Protein AF-A0A3S5A565-F1 (afdb_monomer)

Foldseek 3Di:
DVLVVVCVVPVLDLVSLLVQLCCCVPPVVVLVSSLVSLVSSLVSCVVVVVVVSNLSSLQSNLSSLQVVLVPDPDPVSSVVSNVSSVVSNVD

Solvent-accessible surface area (backbone atoms only — not comparable to full-atom values): 4502 Å² total; per-residue (Å²): 109,73,54,60,54,48,34,72,76,42,74,73,48,37,63,44,28,45,52,47,13,51,44,18,51,71,76,66,66,38,42,69,61,13,30,53,27,13,55,52,14,32,56,40,15,53,77,70,67,35,62,69,56,24,53,53,15,30,44,48,31,16,49,31,28,43,51,53,26,68,76,41,84,52,67,68,65,20,51,53,27,43,52,50,16,52,51,36,70,72,108

Structure (mmCIF, N/CA/C/O backbone):
data_AF-A0A3S5A565-F1
#
_entry.id   AF-A0A3S5A565-F1
#
loop_
_atom_site.group_PDB
_atom_site.id
_atom_site.type_symbol
_atom_site.label_atom_id
_atom_site.label_alt_id
_atom_site.label_comp_id
_atom_site.label_asym_id
_atom_site.label_entity_id
_atom_site.label_seq_id
_atom_site.pdbx_PDB_ins_code
_atom_site.Cartn_x
_atom_site.Cartn_y
_atom_site.Cartn_z
_atom_site.occupancy
_atom_site.B_iso_or_equiv
_atom_site.auth_seq_id
_atom_site.auth_comp_id
_atom_site.auth_asym_id
_atom_site.auth_atom_id
_atom_site.pdbx_PDB_model_num
ATOM 1 N N . MET A 1 1 ? -14.635 -12.938 -3.015 1.00 61.59 1 MET A N 1
ATOM 2 C CA . MET A 1 1 ? -13.723 -13.371 -1.930 1.00 61.59 1 MET A CA 1
ATOM 3 C C . MET A 1 1 ? -14.385 -13.118 -0.592 1.00 61.59 1 MET A C 1
ATOM 5 O O . MET A 1 1 ? -15.019 -12.081 -0.457 1.00 61.59 1 MET A O 1
ATOM 9 N N . VAL A 1 2 ? -14.209 -14.022 0.377 1.00 85.81 2 VAL A N 1
ATOM 10 C CA . VAL A 1 2 ? -14.812 -13.934 1.725 1.00 85.81 2 VAL A CA 1
ATOM 11 C C . VAL A 1 2 ? -14.552 -12.575 2.390 1.00 85.81 2 VAL A C 1
ATOM 13 O O . VAL A 1 2 ? -15.456 -12.010 2.987 1.00 85.81 2 VAL A O 1
ATOM 16 N N . LEU A 1 3 ? -13.368 -11.984 2.185 1.00 86.31 3 LEU A N 1
ATOM 17 C CA . LEU A 1 3 ? -13.022 -10.663 2.725 1.00 86.31 3 LEU A CA 1
ATOM 18 C C . LEU A 1 3 ? -13.925 -9.522 2.220 1.00 86.31 3 LEU A C 1
ATOM 20 O O . LEU A 1 3 ? -14.213 -8.617 2.994 1.00 86.31 3 LEU A O 1
ATOM 24 N N . ARG A 1 4 ? -14.425 -9.581 0.973 1.00 84.38 4 ARG A N 1
ATOM 25 C CA . ARG A 1 4 ? -15.390 -8.589 0.454 1.00 84.38 4 ARG A CA 1
ATOM 26 C C . ARG A 1 4 ? -16.744 -8.706 1.159 1.00 84.38 4 ARG A C 1
ATOM 28 O O . ARG A 1 4 ? -17.368 -7.696 1.460 1.00 84.38 4 ARG A O 1
ATOM 35 N N . GLU A 1 5 ? -17.170 -9.925 1.489 1.00 88.25 5 GLU A N 1
ATOM 36 C CA . GLU A 1 5 ? -18.380 -10.126 2.296 1.00 88.25 5 GLU A CA 1
ATOM 37 C C . GLU A 1 5 ? -18.175 -9.657 3.741 1.00 88.25 5 GLU A C 1
ATOM 39 O O . GLU A 1 5 ? -19.061 -9.016 4.297 1.00 88.25 5 GLU A O 1
ATOM 44 N N . CYS A 1 6 ? -16.996 -9.880 4.335 1.00 88.50 6 CYS A N 1
ATOM 45 C CA . CYS A 1 6 ? -16.673 -9.334 5.656 1.00 88.50 6 CYS A CA 1
ATOM 46 C C . C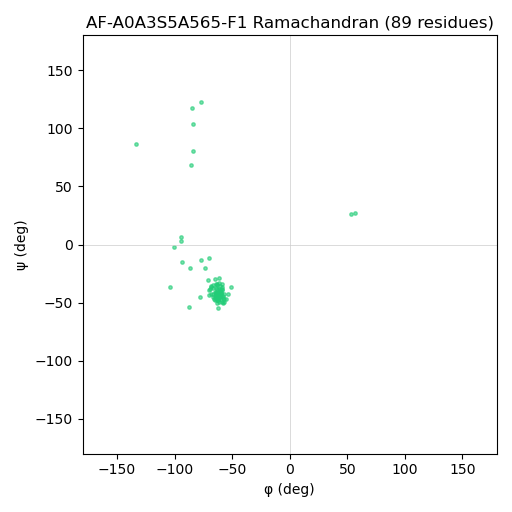YS A 1 6 ? -16.726 -7.800 5.671 1.00 88.50 6 CYS A C 1
ATOM 48 O O . CYS A 1 6 ? -17.286 -7.230 6.599 1.00 88.50 6 CYS A O 1
ATOM 50 N N . GLN A 1 7 ? -16.217 -7.138 4.626 1.00 90.38 7 GLN A N 1
ATOM 51 C CA . GLN A 1 7 ? -16.320 -5.681 4.465 1.00 90.38 7 GLN A CA 1
ATOM 52 C C . GLN A 1 7 ? -17.770 -5.209 4.324 1.00 90.38 7 GLN A C 1
ATOM 54 O O . GLN A 1 7 ? -18.116 -4.136 4.802 1.00 90.38 7 GLN A O 1
ATOM 59 N N . ARG A 1 8 ? -18.635 -6.001 3.680 1.00 89.31 8 ARG A N 1
ATOM 60 C CA . ARG A 1 8 ? -20.064 -5.683 3.566 1.00 89.31 8 ARG A CA 1
ATOM 61 C C . ARG A 1 8 ? -20.787 -5.782 4.912 1.00 89.31 8 ARG A C 1
ATOM 63 O O . ARG A 1 8 ? -21.716 -5.019 5.153 1.00 89.31 8 ARG A O 1
ATOM 70 N N . ILE A 1 9 ? -20.384 -6.732 5.757 1.00 91.75 9 ILE A N 1
ATOM 71 C CA . ILE A 1 9 ? -20.976 -6.962 7.083 1.00 91.75 9 ILE A CA 1
ATOM 72 C C . ILE A 1 9 ? -20.466 -5.932 8.099 1.00 91.75 9 ILE A C 1
ATOM 74 O O . ILE A 1 9 ? -21.265 -5.375 8.845 1.00 91.75 9 ILE A O 1
ATOM 78 N N . ASP A 1 10 ? -19.159 -5.663 8.113 1.00 88.62 10 ASP A N 1
ATOM 79 C CA . ASP A 1 10 ? -18.529 -4.657 8.969 1.00 88.62 10 ASP A CA 1
ATOM 80 C C . ASP A 1 10 ? -17.553 -3.787 8.149 1.00 88.62 10 ASP A C 1
ATOM 82 O O . ASP A 1 10 ? -16.347 -4.066 8.083 1.00 88.62 10 ASP A O 1
ATOM 86 N N . PRO A 1 11 ? -18.051 -2.708 7.515 1.00 88.94 11 PRO A N 1
ATOM 87 C CA . PRO A 1 11 ? -17.233 -1.834 6.676 1.00 88.94 11 PRO A CA 1
ATOM 88 C C . PRO A 1 11 ? -16.241 -1.003 7.485 1.00 88.94 11 PRO A C 1
ATOM 90 O O . PRO A 1 11 ? -15.336 -0.399 6.907 1.00 88.94 11 PRO A O 1
ATOM 93 N N . PHE A 1 12 ? -16.391 -0.976 8.808 1.00 88.81 12 PHE A N 1
ATOM 94 C CA . PHE A 1 12 ? -15.501 -0.270 9.705 1.00 88.81 12 PHE A CA 1
ATOM 95 C C . PHE A 1 12 ? -14.414 -1.189 10.250 1.00 88.81 12 PHE A C 1
ATOM 97 O O . PHE A 1 12 ? -13.586 -0.721 11.008 1.00 88.81 12 PHE A O 1
ATOM 104 N N . HIS A 1 13 ? -14.306 -2.460 9.870 1.00 89.62 13 HIS A N 1
ATOM 105 C CA . HIS A 1 13 ? -13.208 -3.279 10.379 1.00 89.62 13 HIS A CA 1
ATOM 106 C C . HIS A 1 13 ? -11.911 -3.092 9.559 1.00 89.62 13 HIS A C 1
ATOM 108 O O . HIS A 1 13 ? -11.783 -3.671 8.475 1.00 89.62 13 HIS A O 1
ATOM 114 N N . PRO A 1 14 ? -10.884 -2.351 10.040 1.00 89.44 14 PRO A N 1
ATOM 115 C CA . PRO A 1 14 ? -9.673 -2.068 9.256 1.00 89.44 14 PRO A CA 1
ATOM 116 C C . PRO A 1 14 ? -8.889 -3.331 8.869 1.00 89.44 14 PRO A C 1
ATOM 118 O O . PRO A 1 14 ? -8.259 -3.360 7.811 1.00 89.44 14 PRO A O 1
ATOM 121 N N . ASN A 1 15 ? -8.947 -4.402 9.672 1.00 92.19 15 ASN A N 1
ATOM 122 C CA . ASN A 1 15 ? -8.228 -5.639 9.354 1.00 92.19 15 ASN A CA 1
ATOM 123 C C . ASN A 1 15 ? -8.747 -6.314 8.082 1.00 92.19 15 ASN A C 1
ATOM 125 O O . ASN A 1 15 ? -7.955 -6.940 7.386 1.00 92.19 15 ASN A O 1
ATOM 129 N N . CYS A 1 16 ? -10.032 -6.173 7.739 1.00 93.38 16 CYS A N 1
ATOM 130 C CA . CYS A 1 16 ? -10.567 -6.764 6.512 1.00 93.38 16 CYS A CA 1
ATOM 131 C C . CYS A 1 16 ? -9.889 -6.166 5.271 1.00 93.38 16 CYS A C 1
ATOM 133 O O . CYS A 1 16 ? -9.491 -6.906 4.374 1.00 93.38 16 CYS A O 1
ATOM 135 N N . TYR A 1 17 ? -9.675 -4.847 5.263 1.00 94.94 17 TYR A N 1
ATOM 136 C CA . TYR A 1 17 ? -8.954 -4.138 4.203 1.00 94.94 17 TYR A CA 1
ATOM 137 C C . TYR A 1 17 ? -7.454 -4.456 4.201 1.00 94.94 17 TYR A C 1
ATOM 139 O O . TYR A 1 17 ? -6.887 -4.729 3.146 1.00 94.94 17 TYR A O 1
ATOM 147 N N . LEU A 1 18 ? -6.807 -4.495 5.373 1.00 95.12 18 LEU A N 1
ATOM 148 C CA . LEU A 1 18 ? -5.384 -4.848 5.484 1.00 95.12 18 LEU A CA 1
ATOM 149 C C . LEU A 1 18 ? -5.099 -6.274 4.992 1.00 95.12 18 LEU A C 1
ATOM 151 O O . LEU A 1 18 ? -4.119 -6.508 4.286 1.00 95.12 18 LEU A O 1
ATOM 155 N N . LEU A 1 19 ? -5.957 -7.232 5.352 1.00 94.94 19 LEU A N 1
ATOM 156 C CA . LEU A 1 19 ? -5.846 -8.620 4.906 1.00 94.94 19 LEU A CA 1
ATOM 157 C C . LEU A 1 19 ? -6.094 -8.739 3.402 1.00 94.94 19 LEU A C 1
ATOM 159 O O . LEU A 1 19 ? -5.342 -9.440 2.727 1.00 94.94 19 LEU A O 1
ATOM 163 N N . ALA A 1 20 ? -7.096 -8.029 2.873 1.00 95.12 20 ALA A N 1
ATOM 164 C CA . ALA A 1 20 ? -7.371 -8.004 1.439 1.00 95.12 20 ALA A CA 1
ATOM 165 C C . ALA A 1 20 ? -6.185 -7.419 0.660 1.00 95.12 20 ALA A C 1
ATOM 167 O O . ALA A 1 20 ? -5.721 -8.038 -0.293 1.00 95.12 20 ALA A O 1
ATOM 168 N N . SER A 1 21 ? -5.637 -6.291 1.120 1.00 96.19 21 SER A N 1
ATOM 169 C CA . SER A 1 21 ? -4.454 -5.664 0.527 1.00 96.19 21 SER A CA 1
ATOM 170 C C . SER A 1 21 ? -3.251 -6.613 0.521 1.00 96.19 21 SER A C 1
ATOM 172 O O . SER A 1 21 ? -2.675 -6.867 -0.534 1.00 96.19 21 SER A O 1
ATOM 174 N N . SER A 1 22 ? -2.927 -7.225 1.665 1.00 95.25 22 SER A N 1
ATOM 175 C CA . SER A 1 22 ? -1.818 -8.183 1.786 1.00 95.25 22 SER A CA 1
ATOM 176 C 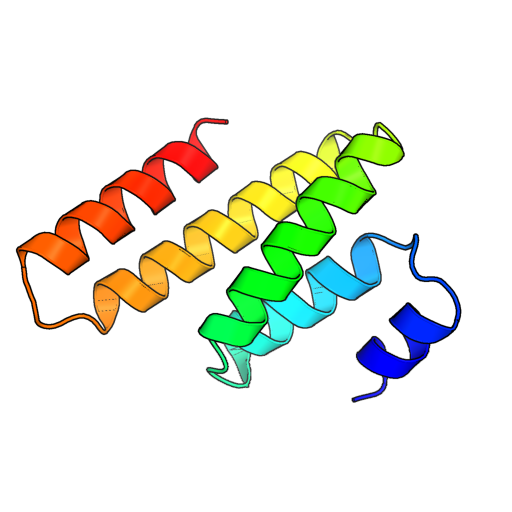C . SER A 1 22 ? -1.954 -9.373 0.824 1.00 95.25 22 SER A C 1
ATOM 178 O O . SER A 1 22 ? -0.990 -9.770 0.169 1.00 95.25 22 SER A O 1
ATOM 180 N N . LEU A 1 23 ? -3.166 -9.922 0.695 1.00 95.06 23 LEU A N 1
ATOM 181 C CA . LEU A 1 23 ? -3.464 -11.030 -0.212 1.00 95.06 23 LEU A CA 1
ATOM 182 C C . LEU A 1 23 ? -3.285 -10.622 -1.684 1.00 95.06 23 LEU A C 1
ATOM 184 O O . LEU A 1 23 ? -2.656 -11.349 -2.458 1.00 95.06 23 LEU A O 1
ATOM 188 N N . CYS A 1 24 ? -3.804 -9.448 -2.054 1.00 94.88 24 CYS A N 1
ATOM 189 C CA . CYS A 1 24 ? -3.710 -8.900 -3.404 1.00 94.88 24 CYS A CA 1
ATOM 190 C C . CYS A 1 24 ? -2.258 -8.617 -3.814 1.00 94.88 24 CYS A C 1
ATOM 192 O O . CYS A 1 24 ? -1.843 -9.038 -4.895 1.00 94.88 24 CYS A O 1
ATOM 194 N N . LEU A 1 25 ? -1.481 -7.965 -2.941 1.00 93.88 25 LEU A N 1
ATOM 195 C CA . LEU A 1 25 ? -0.080 -7.614 -3.194 1.00 93.88 25 LEU A CA 1
ATOM 196 C C . LEU A 1 25 ? 0.844 -8.840 -3.202 1.00 93.88 25 LEU A C 1
ATOM 198 O O . LEU A 1 25 ? 1.753 -8.91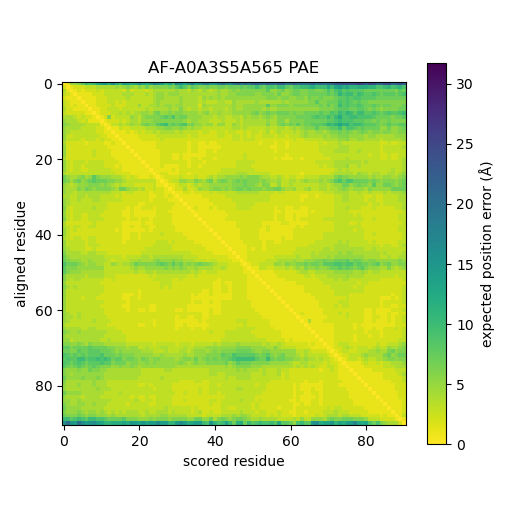7 -4.024 1.00 93.88 25 LEU A O 1
ATOM 202 N N . GLY A 1 26 ? 0.617 -9.800 -2.300 1.00 91.88 26 GLY A N 1
ATOM 203 C CA . GLY A 1 26 ? 1.506 -10.947 -2.120 1.00 91.88 26 GLY A CA 1
ATOM 204 C C . GLY A 1 26 ? 1.194 -12.139 -3.024 1.00 91.88 26 GLY A C 1
ATOM 205 O O . GLY A 1 26 ? 2.081 -12.650 -3.704 1.00 91.88 26 GLY A O 1
ATOM 206 N N . GLN A 1 27 ? -0.050 -12.622 -3.007 1.00 90.06 27 GLN A N 1
ATOM 207 C CA . GLN A 1 27 ? -0.400 -13.933 -3.572 1.00 90.06 27 GLN A CA 1
ATOM 208 C C . GLN A 1 27 ? -1.110 -13.837 -4.921 1.00 90.06 27 GLN A C 1
ATOM 210 O O . GLN A 1 27 ? -0.881 -14.673 -5.791 1.00 90.06 27 GLN A O 1
ATOM 215 N N . LEU A 1 28 ? -1.962 -12.828 -5.108 1.00 90.44 28 LEU A N 1
ATOM 216 C CA . LEU A 1 28 ? -2.796 -12.720 -6.310 1.00 90.44 28 LEU A CA 1
ATOM 217 C C . LEU A 1 28 ? -2.165 -11.867 -7.416 1.00 90.44 28 LEU A C 1
ATOM 219 O O . LEU A 1 28 ? -2.640 -11.903 -8.547 1.00 90.44 28 LEU A O 1
ATOM 223 N N . ARG A 1 29 ? -1.125 -11.083 -7.092 1.00 90.00 29 ARG A N 1
ATOM 224 C CA . ARG A 1 29 ? -0.548 -10.039 -7.962 1.00 90.00 29 ARG A CA 1
ATOM 225 C C . ARG A 1 29 ? -1.576 -9.023 -8.486 1.00 90.00 29 ARG A C 1
ATOM 227 O O . ARG A 1 29 ? -1.363 -8.390 -9.517 1.00 90.00 29 ARG A O 1
ATOM 234 N N . LEU A 1 30 ? -2.670 -8.818 -7.758 1.00 93.88 30 LEU A N 1
ATOM 235 C CA . LEU A 1 30 ? -3.685 -7.807 -8.061 1.00 93.88 30 LEU A CA 1
ATOM 236 C C . LEU A 1 30 ? -3.249 -6.474 -7.439 1.00 93.88 30 LEU A C 1
ATOM 238 O O . LEU A 1 30 ? -3.808 -6.024 -6.442 1.00 93.88 30 LEU A O 1
ATOM 242 N N . ILE A 1 31 ? -2.174 -5.887 -7.974 1.00 94.69 31 ILE A N 1
ATOM 243 C CA . ILE A 1 31 ? -1.449 -4.798 -7.299 1.00 94.69 31 ILE A CA 1
ATOM 244 C C . ILE A 1 31 ? -2.312 -3.545 -7.127 1.00 94.69 31 ILE A C 1
ATOM 246 O O . ILE A 1 31 ? -2.339 -2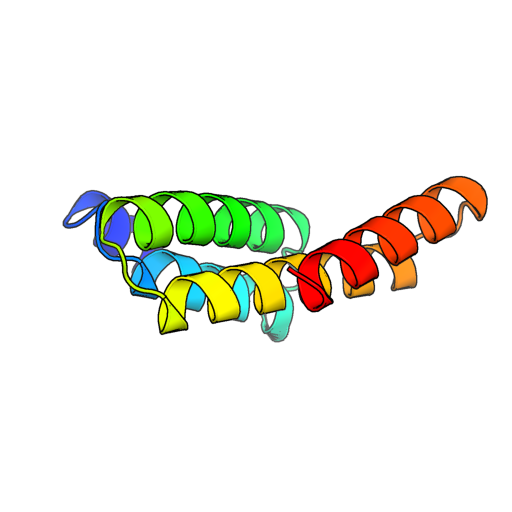.971 -6.041 1.00 94.69 31 ILE A O 1
ATOM 250 N N . GLU A 1 32 ? -3.053 -3.158 -8.165 1.00 93.81 32 GLU A N 1
ATOM 251 C CA . GLU A 1 32 ? -3.936 -1.984 -8.133 1.00 93.81 32 GLU A CA 1
ATOM 252 C C . GLU A 1 32 ? -5.038 -2.139 -7.080 1.00 93.81 32 GLU A C 1
ATOM 254 O O . GLU A 1 32 ? -5.198 -1.274 -6.221 1.00 93.81 32 GLU A O 1
ATOM 259 N N . GLU A 1 33 ? -5.713 -3.293 -7.055 1.00 94.00 33 GLU A N 1
ATOM 260 C CA . GLU A 1 33 ? -6.704 -3.593 -6.020 1.00 94.00 33 GLU A CA 1
ATOM 261 C C . GLU A 1 33 ? -6.063 -3.594 -4.623 1.00 94.00 33 GLU A C 1
ATOM 263 O O . GLU A 1 33 ? -6.636 -3.075 -3.669 1.00 94.00 33 GLU A O 1
ATOM 268 N N . GLY A 1 34 ? -4.849 -4.136 -4.479 1.00 95.44 34 GLY A N 1
ATOM 269 C CA . GLY A 1 34 ? -4.123 -4.137 -3.209 1.00 95.44 34 GLY A CA 1
ATOM 270 C C . GLY A 1 34 ? -3.825 -2.730 -2.680 1.00 95.44 34 GLY A C 1
ATOM 271 O O . GLY A 1 34 ? -3.959 -2.486 -1.477 1.00 95.44 34 GLY A O 1
ATOM 272 N N . VAL A 1 35 ? -3.479 -1.803 -3.575 1.00 96.69 35 VAL A N 1
ATOM 273 C CA . VAL A 1 35 ? -3.271 -0.377 -3.282 1.00 96.69 35 VAL A CA 1
ATOM 274 C C . VAL A 1 35 ? -4.583 0.297 -2.876 1.00 96.69 35 VAL A C 1
ATOM 276 O O . VAL A 1 35 ? -4.619 0.994 -1.862 1.00 96.69 35 VAL A O 1
ATOM 279 N N . GLU A 1 36 ? -5.683 0.045 -3.589 1.00 96.06 36 GLU A N 1
ATOM 280 C CA . GLU A 1 36 ? -7.004 0.578 -3.227 1.00 96.06 36 GLU A CA 1
ATOM 281 C C . GLU A 1 36 ? -7.445 0.125 -1.831 1.00 96.06 36 GLU A C 1
ATOM 283 O O . GLU A 1 36 ? -7.898 0.935 -1.018 1.00 96.06 36 GLU A O 1
ATOM 288 N N . GLN A 1 37 ? -7.259 -1.159 -1.515 1.00 95.44 37 GLN A N 1
ATOM 289 C CA . GLN A 1 37 ? -7.575 -1.705 -0.195 1.00 95.44 37 GLN A CA 1
ATOM 290 C C . GLN A 1 37 ? -6.706 -1.075 0.907 1.00 95.44 37 GLN A C 1
ATOM 292 O O . GLN A 1 37 ? -7.216 -0.778 1.988 1.00 95.44 37 GLN A O 1
ATOM 297 N N . ALA A 1 38 ? -5.421 -0.813 0.644 1.00 96.50 38 ALA A N 1
ATOM 298 C CA . ALA A 1 38 ? -4.548 -0.115 1.589 1.00 96.50 38 ALA A CA 1
ATOM 299 C C . ALA A 1 38 ? -5.013 1.332 1.837 1.00 96.50 38 ALA A C 1
ATOM 301 O O . ALA A 1 38 ? -5.103 1.757 2.989 1.00 96.50 38 ALA A O 1
ATOM 302 N N . CYS A 1 39 ? -5.405 2.061 0.787 1.00 96.62 39 CYS A N 1
ATOM 303 C CA . CYS A 1 39 ? -5.985 3.401 0.909 1.00 96.62 39 CYS A CA 1
ATOM 304 C C . CYS A 1 39 ? -7.253 3.408 1.777 1.00 96.62 39 CYS A C 1
ATOM 306 O O . CYS A 1 39 ? -7.396 4.261 2.655 1.00 96.62 39 CYS A O 1
ATOM 308 N N . GLN A 1 40 ? -8.158 2.443 1.585 1.00 95.38 40 GLN A N 1
ATOM 309 C CA . GLN A 1 40 ? -9.354 2.307 2.426 1.00 95.38 40 GLN A CA 1
ATOM 310 C C . GLN A 1 40 ? -8.989 1.984 3.883 1.00 95.38 40 GLN A C 1
ATOM 312 O O . GLN A 1 40 ? -9.528 2.593 4.810 1.00 95.38 40 GLN A O 1
ATOM 317 N N . ALA A 1 41 ? -8.013 1.097 4.103 1.00 95.62 41 ALA A N 1
ATOM 318 C CA . ALA A 1 41 ? -7.523 0.772 5.441 1.00 95.62 41 ALA A CA 1
ATOM 319 C C . ALA A 1 41 ? -6.986 2.008 6.187 1.00 95.62 41 ALA A C 1
ATOM 321 O O . ALA A 1 41 ? -7.258 2.154 7.379 1.00 95.62 41 ALA A O 1
ATOM 322 N N . ILE A 1 42 ? -6.284 2.921 5.500 1.00 96.12 42 ILE A N 1
ATOM 323 C CA . ILE A 1 42 ? -5.802 4.190 6.075 1.00 96.12 42 ILE A CA 1
ATOM 324 C C . ILE A 1 42 ? -6.978 5.025 6.591 1.00 96.12 42 ILE A C 1
ATOM 326 O O . ILE A 1 42 ? -6.943 5.477 7.740 1.00 96.12 42 ILE A O 1
ATOM 330 N N . GLN A 1 43 ? -8.020 5.209 5.771 1.00 95.31 43 GLN A N 1
ATOM 331 C CA . GLN A 1 43 ? -9.193 6.018 6.123 1.00 95.31 43 GLN A CA 1
ATOM 332 C C . GLN A 1 43 ? -9.937 5.432 7.327 1.00 95.31 43 GLN A C 1
ATOM 334 O O . GLN A 1 43 ? -10.211 6.134 8.306 1.00 95.31 43 GLN A O 1
ATOM 339 N N . VAL A 1 44 ? -10.195 4.122 7.297 1.00 94.62 44 VAL A N 1
ATOM 340 C CA . VAL A 1 44 ? -10.902 3.414 8.369 1.00 94.62 44 VAL A CA 1
ATOM 341 C C . VAL A 1 44 ? -10.085 3.436 9.665 1.00 94.62 44 VAL A C 1
ATOM 343 O O . VAL A 1 44 ? -10.604 3.835 10.710 1.00 94.62 44 VAL A O 1
ATOM 346 N N . ALA A 1 45 ? -8.790 3.110 9.617 1.00 94.12 45 ALA A N 1
ATOM 347 C CA . ALA A 1 45 ? -7.930 3.108 10.801 1.00 94.12 45 ALA A CA 1
ATOM 348 C C . ALA A 1 45 ? -7.768 4.508 11.420 1.00 94.12 45 ALA A C 1
ATOM 350 O O . ALA A 1 45 ? -7.767 4.642 12.648 1.00 94.12 45 ALA A O 1
ATOM 351 N N . LYS A 1 46 ? -7.694 5.558 10.587 1.00 93.88 46 LYS A N 1
ATOM 352 C CA . LYS A 1 46 ? -7.653 6.955 11.042 1.00 93.88 46 LYS A CA 1
ATOM 353 C C . LYS A 1 46 ? -8.945 7.346 11.758 1.00 93.88 46 LYS A C 1
ATOM 355 O O . LYS A 1 46 ? -8.877 7.917 12.846 1.00 93.88 46 LYS A O 1
ATOM 360 N N . SER A 1 47 ? -10.105 6.994 11.194 1.00 92.19 47 SER A N 1
ATOM 361 C CA . SER A 1 47 ? -11.418 7.302 11.787 1.00 92.19 47 SER A CA 1
ATOM 362 C C . SER A 1 47 ? -11.592 6.704 13.190 1.00 92.19 47 SER A C 1
ATOM 364 O O . SER A 1 47 ? -12.163 7.338 14.074 1.00 92.19 47 SER A O 1
ATOM 366 N N . GLN A 1 48 ? -11.006 5.529 13.429 1.00 91.56 48 GLN A N 1
ATOM 367 C CA . GLN A 1 48 ? -11.066 4.827 14.714 1.00 91.56 48 GLN A CA 1
ATOM 368 C C . GLN A 1 48 ? -9.880 5.101 15.635 1.00 91.56 48 GLN A C 1
ATOM 370 O O . GLN A 1 48 ? -9.762 4.476 16.686 1.00 91.56 48 GLN A O 1
ATOM 375 N N . LYS A 1 49 ? -8.987 6.026 15.259 1.00 92.00 49 LYS A N 1
ATOM 376 C CA . LYS A 1 49 ? -7.789 6.385 16.035 1.00 92.00 49 LYS A CA 1
ATOM 377 C C . LYS A 1 49 ? -6.873 5.181 16.327 1.00 92.00 49 LYS A C 1
ATOM 379 O O . LYS A 1 49 ? -6.117 5.190 17.300 1.00 92.00 49 LYS A O 1
ATOM 384 N N . GLN A 1 50 ? -6.893 4.160 15.466 1.00 92.25 50 GLN A N 1
ATOM 385 C CA . GLN A 1 50 ? -6.070 2.957 15.601 1.00 92.25 50 GLN A CA 1
ATOM 386 C C . GLN A 1 50 ? -4.677 3.189 15.004 1.00 92.25 50 GLN A C 1
ATOM 388 O O . GLN A 1 50 ? -4.392 2.785 13.878 1.00 92.25 50 GLN A O 1
ATOM 393 N N . LYS A 1 51 ? -3.791 3.844 15.767 1.00 92.81 51 LYS A N 1
ATOM 394 C CA . LYS A 1 51 ? -2.455 4.265 15.296 1.00 92.81 51 LYS A CA 1
ATOM 395 C C . LYS A 1 51 ? -1.624 3.127 14.688 1.00 92.81 51 LYS A C 1
ATOM 397 O O . LYS A 1 51 ? -1.021 3.312 13.639 1.00 92.81 51 LYS A O 1
ATOM 402 N N . TYR A 1 52 ? -1.630 1.948 15.314 1.00 94.50 52 TYR A N 1
ATOM 403 C CA . TYR A 1 52 ? -0.880 0.786 14.824 1.00 94.50 52 TYR A CA 1
ATOM 404 C C . TYR A 1 52 ? -1.375 0.303 13.453 1.00 94.50 52 TYR A C 1
ATOM 406 O O . TYR A 1 52 ? -0.579 0.096 12.540 1.00 94.50 52 TYR A O 1
ATOM 414 N N . LEU A 1 53 ? -2.693 0.157 13.284 1.00 95.00 53 LEU A N 1
ATOM 415 C CA . LEU A 1 53 ? -3.266 -0.280 12.008 1.00 95.00 53 LEU A CA 1
ATOM 416 C C . LEU A 1 53 ? -3.149 0.793 10.929 1.00 95.00 53 LEU A C 1
ATOM 418 O O . LEU A 1 53 ? -2.983 0.455 9.763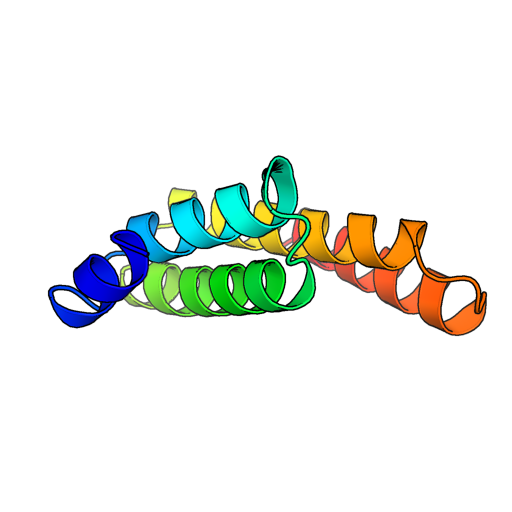 1.00 95.00 53 LEU A O 1
ATOM 422 N N . HIS A 1 54 ? -3.182 2.066 11.317 1.00 95.56 54 HIS A N 1
ATOM 423 C CA . HIS A 1 54 ? -2.942 3.181 10.412 1.00 95.56 54 HIS A CA 1
ATOM 424 C C . HIS A 1 54 ? -1.514 3.143 9.849 1.00 95.56 54 HIS A C 1
ATOM 426 O O . HIS A 1 54 ? -1.348 3.122 8.634 1.00 95.56 54 HIS A O 1
ATOM 432 N N . ALA A 1 55 ? -0.498 3.003 10.709 1.00 95.75 55 ALA A N 1
ATOM 433 C CA . ALA A 1 55 ? 0.891 2.834 10.275 1.00 95.75 55 ALA A CA 1
ATOM 434 C C . ALA A 1 55 ? 1.074 1.581 9.399 1.00 95.75 55 ALA A C 1
ATOM 436 O O . ALA A 1 55 ? 1.741 1.612 8.367 1.00 95.75 55 ALA A O 1
ATOM 437 N N . ARG A 1 56 ? 0.417 0.470 9.759 1.00 95.88 56 ARG A N 1
ATOM 438 C CA . ARG A 1 56 ? 0.435 -0.757 8.952 1.00 95.88 56 ARG A CA 1
ATOM 439 C C . ARG A 1 56 ? -0.219 -0.573 7.577 1.00 95.88 56 ARG A C 1
ATOM 441 O O . ARG A 1 56 ? 0.227 -1.190 6.614 1.00 95.88 56 ARG A O 1
ATOM 448 N N . ALA A 1 57 ? -1.258 0.250 7.472 1.00 96.69 57 ALA A N 1
ATOM 449 C CA . ALA A 1 57 ? -1.909 0.554 6.202 1.00 96.69 57 ALA A CA 1
ATOM 450 C C . ALA A 1 57 ? -0.997 1.382 5.282 1.00 96.69 57 ALA A C 1
ATOM 452 O O . ALA A 1 57 ? -0.863 1.042 4.108 1.00 96.69 57 ALA A O 1
ATOM 453 N N . HIS A 1 58 ? -0.304 2.386 5.831 1.00 97.50 58 HIS A N 1
ATOM 454 C CA . HIS A 1 58 ? 0.730 3.146 5.117 1.00 97.50 58 HIS A CA 1
ATOM 455 C C . HIS A 1 58 ? 1.872 2.240 4.629 1.00 97.50 58 HIS A C 1
ATOM 457 O O . HIS A 1 58 ? 2.262 2.307 3.464 1.00 97.50 58 HIS A O 1
ATOM 463 N N . LEU A 1 59 ? 2.326 1.294 5.460 1.00 97.12 59 LEU A N 1
ATOM 464 C CA . LEU A 1 59 ? 3.319 0.294 5.052 1.00 97.12 59 LEU A CA 1
ATOM 465 C C . LEU A 1 59 ? 2.857 -0.533 3.838 1.00 97.12 59 LEU A C 1
ATOM 467 O O . LEU A 1 59 ? 3.630 -0.732 2.902 1.00 97.12 59 LEU A O 1
ATOM 471 N N . LEU A 1 60 ? 1.607 -1.013 3.831 1.00 96.88 60 LEU A N 1
ATOM 472 C CA . LEU A 1 60 ? 1.064 -1.774 2.697 1.00 96.88 60 LEU A CA 1
ATOM 473 C C . LEU A 1 60 ? 0.913 -0.910 1.439 1.00 96.88 60 LEU A C 1
ATOM 475 O O . LEU A 1 60 ? 1.194 -1.387 0.341 1.00 96.88 60 LEU A O 1
ATOM 479 N N . LEU A 1 61 ? 0.518 0.355 1.589 1.00 97.62 61 LEU A N 1
ATOM 480 C CA . LEU A 1 61 ? 0.412 1.291 0.473 1.00 97.62 61 LEU A CA 1
ATOM 481 C C . LEU A 1 61 ? 1.787 1.558 -0.163 1.00 97.62 61 LEU A C 1
ATOM 483 O O . LEU A 1 61 ? 1.941 1.444 -1.382 1.00 97.62 61 LEU A O 1
ATOM 487 N N . GLY A 1 62 ? 2.807 1.813 0.662 1.00 97.25 62 GLY A N 1
ATOM 488 C CA . GLY A 1 62 ? 4.188 1.961 0.208 1.00 97.25 62 GLY A CA 1
ATOM 489 C C . GLY A 1 62 ? 4.728 0.694 -0.464 1.00 97.25 62 GLY A C 1
ATOM 490 O O . GLY A 1 62 ? 5.395 0.775 -1.503 1.00 97.25 62 GLY A O 1
ATOM 491 N N . TRP A 1 63 ? 4.378 -0.486 0.060 1.00 96.94 63 TRP A N 1
ATOM 492 C CA . TRP A 1 63 ? 4.740 -1.763 -0.557 1.00 96.94 63 TRP A CA 1
ATOM 493 C C . TRP A 1 63 ? 4.097 -1.924 -1.938 1.00 96.94 63 TRP A C 1
ATOM 495 O O . TRP A 1 63 ? 4.792 -2.263 -2.898 1.00 96.94 63 TRP A O 1
ATOM 505 N N . GLY A 1 64 ? 2.812 -1.590 -2.073 1.00 96.88 64 GLY A N 1
ATOM 506 C CA . GLY A 1 64 ? 2.111 -1.578 -3.356 1.00 96.88 64 GLY A CA 1
ATOM 507 C C . GLY A 1 64 ? 2.786 -0.668 -4.382 1.00 96.88 64 GLY A C 1
ATOM 508 O O . GLY A 1 64 ? 3.115 -1.121 -5.478 1.00 96.88 64 GLY A O 1
ATOM 509 N N . TYR A 1 65 ? 3.105 0.577 -4.012 1.00 97.62 65 TYR A N 1
ATOM 510 C CA . TYR A 1 65 ? 3.842 1.491 -4.893 1.00 97.62 65 TYR A CA 1
ATOM 511 C C . TYR A 1 65 ? 5.232 0.970 -5.270 1.00 97.62 65 TYR A C 1
ATOM 513 O O . TYR A 1 65 ? 5.663 1.140 -6.411 1.00 97.62 65 TYR A O 1
ATOM 521 N N . SER A 1 66 ? 5.914 0.293 -4.347 1.00 96.94 66 SER A N 1
ATOM 522 C CA . SER A 1 66 ? 7.225 -0.315 -4.599 1.00 96.94 66 SER A CA 1
ATOM 523 C C . SER A 1 66 ? 7.139 -1.442 -5.634 1.00 96.94 66 SER A C 1
ATOM 525 O O . SER A 1 66 ? 7.987 -1.520 -6.524 1.00 96.94 66 SER A O 1
ATOM 527 N N . ILE A 1 67 ? 6.097 -2.281 -5.566 1.00 95.75 67 ILE A N 1
ATOM 528 C CA . ILE A 1 67 ? 5.841 -3.328 -6.567 1.00 95.75 67 ILE A CA 1
ATOM 529 C C . ILE A 1 67 ? 5.499 -2.694 -7.923 1.00 95.75 67 ILE A C 1
ATOM 531 O O . ILE A 1 67 ? 6.100 -3.049 -8.934 1.00 95.75 67 ILE A O 1
ATOM 535 N N . MET A 1 68 ? 4.613 -1.691 -7.957 1.00 95.38 68 MET A N 1
ATOM 536 C CA . MET A 1 68 ? 4.281 -0.982 -9.202 1.00 95.38 68 MET A CA 1
ATOM 537 C C . MET A 1 68 ? 5.519 -0.336 -9.841 1.00 95.38 68 MET A C 1
ATOM 539 O O . MET A 1 68 ? 5.663 -0.340 -11.063 1.00 95.38 68 MET A O 1
ATOM 543 N N . ALA A 1 69 ? 6.427 0.217 -9.031 1.00 95.94 69 ALA A N 1
ATOM 544 C CA . ALA A 1 69 ? 7.680 0.791 -9.509 1.00 95.94 69 ALA A CA 1
ATOM 545 C C . ALA A 1 69 ? 8.630 -0.266 -10.087 1.00 95.94 69 ALA A C 1
ATOM 547 O O . ALA A 1 69 ? 9.366 0.026 -11.033 1.00 95.94 69 ALA A O 1
ATOM 548 N N . TRP A 1 70 ? 8.635 -1.480 -9.528 1.00 93.31 70 TRP A N 1
ATOM 549 C CA . TRP A 1 70 ? 9.409 -2.599 -10.064 1.00 93.31 70 TRP A CA 1
ATOM 550 C C . TRP A 1 70 ? 8.947 -2.940 -11.482 1.00 93.31 70 TR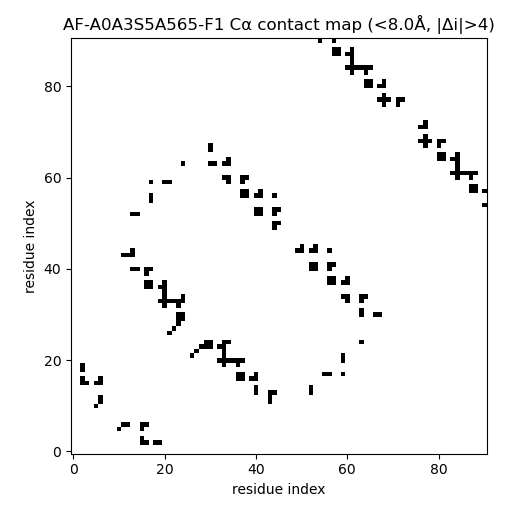P A C 1
ATOM 552 O O . TRP A 1 70 ? 9.775 -3.021 -12.390 1.00 93.31 70 TRP A O 1
ATOM 562 N N . ASP A 1 71 ? 7.637 -3.089 -11.678 1.00 92.06 71 ASP A N 1
ATOM 563 C CA . ASP A 1 71 ? 7.054 -3.512 -12.956 1.00 92.06 71 ASP A CA 1
ATOM 564 C C . ASP A 1 71 ? 7.009 -2.381 -14.007 1.00 92.06 71 ASP A C 1
ATOM 566 O O . ASP A 1 71 ? 6.813 -2.624 -15.203 1.00 92.06 71 ASP A O 1
ATOM 570 N N . CYS A 1 72 ? 7.230 -1.128 -13.596 1.00 93.62 72 CYS A N 1
ATOM 571 C CA . CYS A 1 72 ? 7.199 0.028 -14.485 1.00 93.62 72 CYS A CA 1
ATOM 572 C C . CYS A 1 72 ? 8.473 0.153 -15.341 1.00 93.62 72 CYS A C 1
ATOM 574 O O . CYS A 1 72 ? 9.586 0.303 -14.833 1.00 93.62 72 CYS A O 1
ATOM 576 N N . ARG A 1 73 ? 8.301 0.179 -1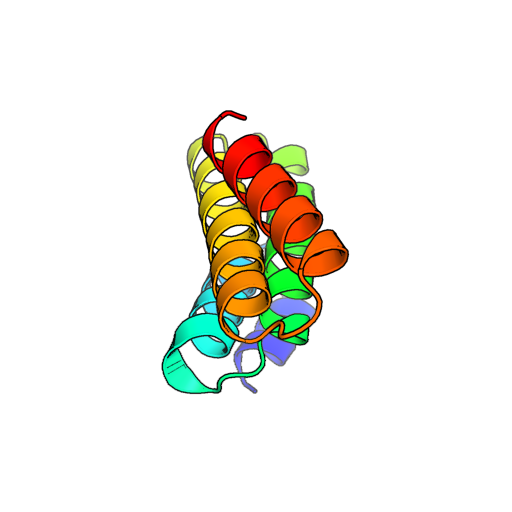6.671 1.00 92.81 73 ARG A N 1
ATOM 577 C CA . ARG A 1 73 ? 9.399 0.383 -17.639 1.00 92.81 73 ARG A CA 1
ATOM 578 C C . ARG A 1 73 ? 9.700 1.855 -17.938 1.00 92.81 73 ARG A C 1
ATOM 580 O O . ARG A 1 73 ? 10.784 2.168 -18.417 1.00 92.81 73 ARG A O 1
ATOM 587 N N . VAL A 1 74 ? 8.754 2.755 -17.670 1.00 95.25 74 VAL A N 1
ATOM 588 C CA . VAL A 1 74 ? 8.903 4.195 -17.929 1.00 95.25 74 VAL A CA 1
ATOM 589 C C . VAL A 1 74 ? 9.623 4.842 -16.749 1.00 95.25 74 VAL A C 1
ATOM 591 O O . VAL A 1 74 ? 9.110 4.837 -15.633 1.00 95.25 74 VAL A O 1
ATOM 594 N N . LEU A 1 75 ? 10.811 5.402 -16.992 1.00 93.00 75 LEU A N 1
ATOM 595 C CA . LEU A 1 75 ? 11.711 5.867 -15.932 1.00 93.00 75 LEU A CA 1
ATOM 596 C C . LEU A 1 75 ? 11.108 6.974 -15.056 1.00 93.00 75 LEU A C 1
ATOM 598 O O . LEU A 1 75 ? 11.266 6.930 -13.840 1.00 93.00 75 LEU A O 1
ATOM 602 N N . GLU A 1 76 ? 10.426 7.948 -15.657 1.00 94.56 76 GLU A N 1
ATOM 603 C CA . GLU A 1 76 ? 9.786 9.051 -14.926 1.00 94.56 76 GLU A CA 1
ATOM 604 C C . GLU A 1 76 ? 8.710 8.519 -13.978 1.00 94.56 76 GLU A C 1
ATOM 606 O O . GLU A 1 76 ? 8.813 8.675 -12.764 1.00 94.56 76 GLU A O 1
ATOM 611 N N . ARG A 1 77 ? 7.766 7.740 -14.519 1.00 94.69 77 ARG A N 1
ATOM 612 C CA . ARG A 1 77 ? 6.702 7.102 -13.735 1.00 94.69 77 ARG A CA 1
ATOM 613 C C . ARG A 1 77 ? 7.250 6.181 -12.643 1.00 94.69 77 ARG A C 1
ATOM 615 O O . ARG A 1 77 ? 6.688 6.115 -11.553 1.00 94.69 77 ARG A O 1
ATOM 622 N N . LYS A 1 78 ? 8.355 5.479 -12.908 1.00 96.06 78 LYS A N 1
ATOM 623 C CA . LYS A 1 78 ? 9.041 4.658 -11.905 1.00 96.06 78 LYS A CA 1
ATOM 624 C C . LYS A 1 78 ? 9.567 5.501 -10.741 1.00 96.06 78 LYS A C 1
ATOM 626 O O . LYS A 1 78 ? 9.366 5.106 -9.595 1.00 96.06 78 L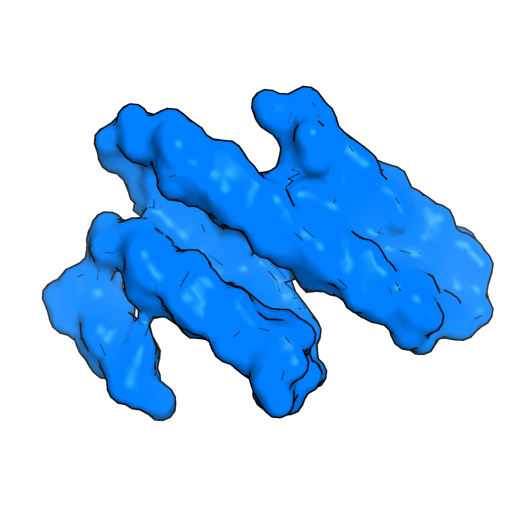YS A O 1
ATOM 631 N N . ARG A 1 79 ? 10.206 6.647 -11.009 1.00 96.44 79 ARG A N 1
ATOM 632 C CA . ARG A 1 79 ? 10.680 7.558 -9.951 1.00 96.44 79 ARG A CA 1
ATOM 633 C C . ARG A 1 79 ? 9.522 8.116 -9.133 1.00 96.44 79 ARG A C 1
ATOM 635 O O . ARG A 1 79 ? 9.619 8.139 -7.910 1.00 96.44 79 ARG A O 1
ATOM 642 N N . ASP A 1 80 ? 8.423 8.491 -9.783 1.00 97.12 80 ASP A N 1
ATOM 643 C CA . ASP A 1 80 ? 7.235 8.998 -9.089 1.00 97.12 80 ASP A CA 1
ATOM 644 C C . ASP A 1 80 ? 6.663 7.954 -8.124 1.00 97.12 80 ASP A C 1
ATOM 646 O O . ASP A 1 80 ? 6.360 8.261 -6.971 1.00 97.12 80 ASP A O 1
ATOM 650 N N . LEU A 1 81 ? 6.558 6.697 -8.567 1.00 96.81 81 LEU A N 1
ATOM 651 C CA . LEU A 1 81 ? 6.097 5.589 -7.728 1.00 96.81 81 LEU A CA 1
ATOM 652 C C . LEU A 1 81 ? 7.057 5.312 -6.562 1.00 96.81 81 LEU A C 1
ATOM 654 O O . LEU A 1 81 ? 6.604 5.097 -5.441 1.00 96.81 81 LEU A O 1
ATOM 658 N N . GLN A 1 82 ? 8.371 5.371 -6.792 1.00 96.44 82 GLN A N 1
ATOM 659 C CA . GLN A 1 82 ? 9.368 5.232 -5.724 1.00 96.44 82 GLN A CA 1
ATOM 660 C C . GLN A 1 82 ? 9.265 6.360 -4.694 1.00 96.44 82 GLN A C 1
ATOM 662 O O . GLN A 1 82 ? 9.318 6.096 -3.496 1.00 96.44 82 GLN A O 1
ATOM 667 N N . MET A 1 83 ? 9.078 7.603 -5.140 1.00 97.12 83 MET A N 1
ATOM 668 C CA . MET A 1 83 ? 8.909 8.747 -4.245 1.00 97.12 83 MET A CA 1
ATOM 669 C C . MET A 1 83 ? 7.640 8.608 -3.401 1.00 97.12 83 MET A C 1
ATOM 671 O O . MET A 1 83 ? 7.690 8.833 -2.193 1.00 97.12 83 MET A O 1
ATOM 675 N N . ARG A 1 84 ? 6.528 8.171 -4.007 1.00 97.00 84 ARG A N 1
ATOM 676 C CA . ARG A 1 84 ? 5.296 7.861 -3.269 1.00 97.00 84 ARG A CA 1
ATOM 677 C C . ARG A 1 84 ? 5.529 6.766 -2.238 1.00 97.00 84 ARG A C 1
ATOM 679 O O . ARG A 1 84 ? 5.154 6.945 -1.092 1.00 97.00 84 ARG A O 1
ATOM 686 N N . ALA A 1 85 ? 6.198 5.674 -2.608 1.00 96.75 85 ALA A N 1
ATOM 687 C CA . ALA A 1 85 ? 6.502 4.602 -1.664 1.00 96.75 85 ALA A CA 1
ATOM 688 C C . ALA A 1 85 ? 7.302 5.103 -0.452 1.00 96.75 85 ALA A C 1
ATOM 690 O O . ALA A 1 85 ? 6.945 4.808 0.684 1.00 96.75 85 ALA A O 1
ATOM 691 N N . ILE A 1 86 ? 8.352 5.895 -0.693 1.00 96.88 86 ILE A N 1
ATOM 692 C CA . ILE A 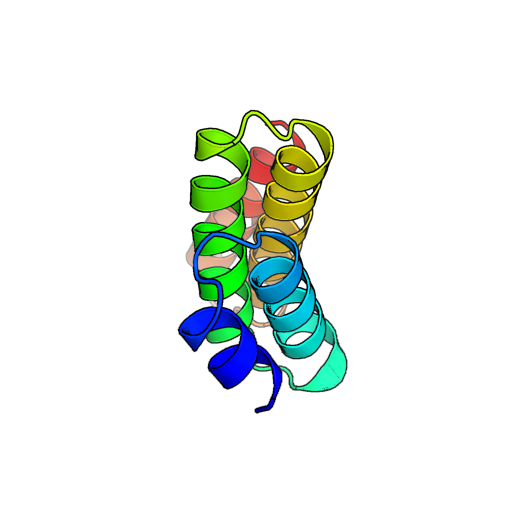1 86 ? 9.182 6.476 0.370 1.00 96.88 86 ILE A CA 1
ATOM 693 C C . ILE A 1 86 ? 8.348 7.381 1.276 1.00 96.88 86 ILE A C 1
ATOM 695 O O . ILE A 1 86 ? 8.455 7.266 2.493 1.00 96.88 86 ILE A O 1
ATOM 699 N N . PHE A 1 87 ? 7.498 8.234 0.698 1.00 96.44 87 PHE A N 1
ATOM 700 C CA . PHE A 1 87 ? 6.616 9.114 1.461 1.00 96.44 87 PHE A CA 1
ATOM 701 C C . PHE A 1 87 ? 5.738 8.325 2.443 1.00 96.44 87 PHE A C 1
ATOM 703 O O . PHE A 1 87 ? 5.706 8.646 3.633 1.00 96.44 87 PHE A O 1
ATOM 710 N N . GLU A 1 88 ? 5.113 7.241 1.975 1.00 94.94 88 GLU A N 1
ATOM 711 C CA . GLU A 1 88 ? 4.279 6.375 2.817 1.00 94.94 88 GLU A CA 1
ATOM 712 C C . GLU A 1 88 ? 5.073 5.700 3.948 1.00 94.94 88 GLU A C 1
ATOM 714 O O . GLU A 1 88 ? 4.550 5.528 5.044 1.00 94.94 88 GLU A O 1
ATOM 719 N N . TYR A 1 89 ? 6.346 5.350 3.731 1.00 92.12 89 TYR A N 1
ATOM 720 C CA . TYR A 1 89 ? 7.191 4.759 4.780 1.00 92.12 89 TYR A CA 1
ATOM 721 C C . TYR A 1 89 ? 7.652 5.758 5.846 1.00 92.12 89 TYR A C 1
ATOM 723 O O . TYR A 1 89 ? 8.064 5.348 6.930 1.00 92.12 89 TYR A O 1
ATOM 731 N N . THR A 1 90 ? 7.624 7.052 5.532 1.00 89.56 90 THR A N 1
ATOM 732 C CA . THR A 1 90 ? 8.067 8.132 6.428 1.00 89.56 90 THR A CA 1
ATOM 733 C C . THR A 1 90 ? 6.926 8.855 7.147 1.00 89.56 90 THR A C 1
ATOM 735 O O . THR A 1 90 ? 7.199 9.771 7.922 1.00 89.56 90 THR A O 1
ATOM 738 N N . THR A 1 91 ? 5.675 8.471 6.870 1.00 78.75 91 THR A N 1
ATOM 739 C CA . THR A 1 91 ? 4.458 9.046 7.472 1.00 78.75 91 THR A CA 1
ATOM 740 C C . THR A 1 91 ? 4.223 8.503 8.881 1.00 78.75 91 THR A C 1
ATOM 742 O O . THR A 1 91 ? 3.864 9.312 9.767 1.00 78.75 91 THR A O 1
#

Sequence (91 aa):
MVLRECQRIDPFHPNCYLLASSLCLGQLRLIEEGVEQACQAIQVAKSQKQKYLHARAHLLLGWGYSIMAWDCRVLERKRDLQMRAIFEYTT

Nearest PDB structures (foldseek):
  3ro2-assembly1_A  TM=8.314E-01  e=1.616E-01  Mus musculus
  3sf4-assembly1_A  TM=8.415E-01  e=2.613E-01  Homo sapiens
  7ep7-assembly1_A  TM=8.203E-01  e=2.348E-01  Mus musculus
  5a7d-assembly2_E  TM=7.878E-01  e=1.230E+00  Drosophila melanogaster

Secondary structure (DSSP, 8-state):
-HHHHHHHH-TT-HHHHHHHHHHIIIII--HHHHHHHHHHHHHHHHHTT-HHHHHHHHHHHHHHHHHHHHH---HHHHHHHHHHHHHHHH-

Radius of gyration: 13.2 Å; Cα contacts (8 Å, |Δi|>4): 118; chains: 1; bounding box: 33×23×34 Å

pLDDT: mean 93.42, std 4.74, range [61.59, 97.62]

Mean predicted aligned error: 3.36 Å

Organism: NCBI:txid117903